Protein AF-A0A651PEF4-F1 (afdb_monomer)

Solvent-accessible surface area (backbone atoms only — not comparable to full-atom values): 4683 Å² total; per-residue (Å²): 85,79,70,50,58,60,52,50,50,51,52,49,55,52,51,53,53,53,47,13,50,49,47,8,62,76,67,75,48,54,63,67,57,14,40,47,43,49,72,67,73,25,96,51,47,82,73,56,83,68,59,82,81,72,58,56,68,35,47,90,100,45,70,59,63,71,82,75,72,85,77,76,73,78,86,130

Foldseek 3Di:
DVVVLVVLVVVVVVVLQVQLVVVCVVVVHDS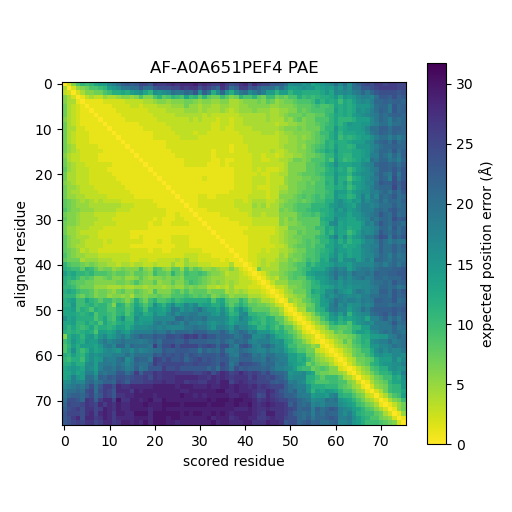VVSNCCQPPVDPCSVVPDDCVVVFDPPDVVDDRDDDPCPPVDDDD

Sequence (76 aa):
FGNSAARFEKIRSYSRMRMALFISKRKRRSREFGWSVVAYQSPNQLGLVTLSGIVVDPRPFRDWRGKPNAGGERRR

Mean predicted aligned error: 11.31 Å

pLDDT: mean 75.63, std 16.96, range [48.41, 97.88]

Structure (mmCIF, N/CA/C/O backbone):
data_AF-A0A651PEF4-F1
#
_entry.id   AF-A0A651PEF4-F1
#
loop_
_atom_site.group_PDB
_atom_site.id
_atom_site.type_symbol
_atom_site.label_atom_id
_atom_site.label_alt_id
_atom_site.label_comp_id
_atom_site.label_asym_id
_atom_site.label_entity_id
_atom_site.label_seq_id
_atom_site.pdbx_PDB_ins_code
_atom_site.Cartn_x
_atom_site.Cartn_y
_atom_site.Cartn_z
_atom_site.occupancy
_atom_site.B_iso_or_equiv
_atom_site.auth_seq_id
_atom_site.auth_comp_id
_atom_site.auth_asym_id
_atom_site.auth_atom_id
_atom_site.pdbx_PDB_model_num
ATOM 1 N N . PHE A 1 1 ? 19.046 2.083 -12.271 1.00 49.97 1 PHE A N 1
ATOM 2 C CA . PHE A 1 1 ? 17.807 2.246 -11.483 1.00 49.97 1 PHE A CA 1
ATOM 3 C C . PHE A 1 1 ? 17.838 1.605 -10.086 1.00 49.97 1 PHE A C 1
ATOM 5 O O . PHE A 1 1 ? 16.837 1.738 -9.396 1.00 49.97 1 PHE A O 1
ATOM 12 N N . GLY A 1 2 ? 18.969 1.085 -9.567 1.00 48.41 2 GLY A N 1
ATOM 13 C CA . GLY A 1 2 ? 19.079 0.679 -8.145 1.00 48.41 2 GLY A CA 1
ATOM 14 C C . GLY A 1 2 ? 18.789 1.788 -7.110 1.00 48.41 2 GLY A C 1
ATOM 15 O O . GLY A 1 2 ? 18.596 1.504 -5.938 1.00 48.41 2 GLY A O 1
ATOM 16 N N . ASN A 1 3 ? 18.689 3.048 -7.548 1.00 58.44 3 ASN A N 1
ATOM 17 C CA . ASN A 1 3 ? 18.331 4.207 -6.724 1.00 58.44 3 ASN A CA 1
ATOM 18 C C . ASN A 1 3 ? 16.826 4.577 -6.804 1.00 58.44 3 ASN A C 1
ATOM 20 O O . ASN A 1 3 ? 16.294 5.261 -5.931 1.00 58.44 3 ASN A O 1
ATOM 24 N N . SER A 1 4 ? 16.110 4.127 -7.843 1.00 66.25 4 SER A N 1
ATOM 25 C CA . SER A 1 4 ? 14.705 4.505 -8.078 1.00 66.25 4 SER A CA 1
ATOM 26 C C . SER A 1 4 ? 13.730 3.591 -7.340 1.00 66.25 4 SER A C 1
ATOM 28 O O . SER A 1 4 ? 12.734 4.082 -6.816 1.00 66.25 4 SER A O 1
ATOM 30 N N . ALA A 1 5 ? 14.035 2.293 -7.220 1.00 70.94 5 ALA A N 1
ATOM 31 C CA . ALA A 1 5 ? 13.216 1.342 -6.464 1.00 70.94 5 ALA A CA 1
ATOM 32 C C . ALA A 1 5 ? 13.036 1.770 -4.998 1.00 70.94 5 ALA A C 1
ATOM 34 O O . ALA A 1 5 ? 11.917 1.794 -4.493 1.00 70.94 5 ALA A O 1
ATOM 35 N N . ALA A 1 6 ? 14.111 2.225 -4.344 1.00 75.88 6 ALA A N 1
ATOM 36 C CA . ALA A 1 6 ? 14.051 2.747 -2.978 1.00 75.88 6 ALA A CA 1
ATOM 37 C C . ALA A 1 6 ? 13.137 3.983 -2.858 1.00 75.88 6 ALA A C 1
ATOM 39 O O . ALA A 1 6 ? 12.371 4.116 -1.902 1.00 75.88 6 ALA A O 1
ATOM 40 N N . ARG A 1 7 ? 13.174 4.883 -3.851 1.00 78.12 7 ARG A N 1
ATOM 41 C CA . ARG A 1 7 ? 12.289 6.058 -3.901 1.00 78.12 7 ARG A CA 1
ATOM 42 C C . ARG A 1 7 ? 10.832 5.656 -4.113 1.00 78.12 7 ARG A C 1
ATOM 44 O O . ARG A 1 7 ? 9.956 6.199 -3.444 1.00 78.12 7 ARG A O 1
ATOM 51 N N . PHE A 1 8 ? 10.570 4.690 -4.990 1.00 76.94 8 PHE A N 1
ATOM 52 C CA . PHE A 1 8 ? 9.221 4.177 -5.214 1.00 76.94 8 PHE A CA 1
ATOM 53 C C . PHE A 1 8 ? 8.666 3.449 -3.990 1.00 76.94 8 PHE A C 1
ATOM 55 O O . PHE A 1 8 ? 7.509 3.675 -3.640 1.00 76.94 8 PHE A O 1
ATOM 62 N N . GLU A 1 9 ? 9.482 2.670 -3.278 1.00 79.69 9 GLU A N 1
ATOM 63 C CA . GLU A 1 9 ? 9.050 2.038 -2.029 1.00 79.69 9 GLU A CA 1
ATOM 64 C C . GLU A 1 9 ? 8.729 3.088 -0.958 1.00 79.69 9 GLU A C 1
ATOM 66 O O . GLU A 1 9 ? 7.728 2.970 -0.250 1.00 79.69 9 GLU A O 1
ATOM 71 N N . LYS A 1 10 ? 9.501 4.182 -0.891 1.00 85.88 10 LYS A N 1
ATOM 72 C CA . LYS A 1 10 ? 9.203 5.309 0.003 1.00 85.88 10 LYS A CA 1
ATOM 73 C C . LYS A 1 10 ? 7.858 5.966 -0.327 1.00 85.88 10 LYS A C 1
ATOM 75 O O . LYS A 1 10 ? 7.062 6.199 0.583 1.00 85.88 10 LYS A O 1
ATOM 80 N N . ILE A 1 11 ? 7.584 6.226 -1.609 1.00 84.81 11 ILE A N 1
ATOM 81 C CA . ILE A 1 11 ? 6.293 6.769 -2.072 1.00 84.81 11 ILE A CA 1
ATOM 82 C C . ILE A 1 11 ? 5.157 5.812 -1.704 1.00 84.81 11 ILE A C 1
ATOM 84 O O . ILE A 1 11 ? 4.161 6.228 -1.115 1.00 84.81 11 ILE A O 1
ATOM 88 N N . ARG A 1 12 ? 5.323 4.517 -1.985 1.00 84.12 12 ARG A N 1
ATOM 89 C CA . ARG A 1 12 ? 4.334 3.484 -1.674 1.00 84.12 12 ARG A CA 1
ATOM 90 C C . ARG A 1 12 ? 4.042 3.399 -0.178 1.00 84.12 12 ARG A C 1
ATOM 92 O O . ARG A 1 12 ? 2.876 3.400 0.212 1.00 84.12 12 ARG A O 1
ATOM 99 N N . SER A 1 13 ? 5.076 3.353 0.658 1.00 87.75 13 SER A N 1
ATOM 100 C CA . SER A 1 13 ? 4.937 3.308 2.116 1.00 87.75 13 SER A CA 1
ATOM 101 C C . SER A 1 13 ? 4.169 4.526 2.643 1.00 87.75 13 SER A C 1
ATOM 103 O O . SER A 1 13 ? 3.214 4.382 3.412 1.00 87.75 13 SER A O 1
ATOM 105 N N . TYR A 1 14 ? 4.496 5.724 2.143 1.00 91.25 14 TYR A N 1
ATOM 106 C CA . TYR A 1 14 ? 3.790 6.951 2.506 1.00 91.25 14 TYR A CA 1
ATOM 107 C C . TYR A 1 14 ? 2.312 6.926 2.087 1.00 91.25 14 TYR A C 1
ATOM 109 O O . TYR A 1 14 ? 1.435 7.249 2.895 1.00 91.25 14 TYR A O 1
ATOM 117 N N . SER A 1 15 ? 2.012 6.475 0.866 1.00 89.81 15 SER A N 1
ATOM 118 C CA . SER A 1 15 ? 0.637 6.323 0.377 1.00 89.81 15 SER A CA 1
ATOM 119 C C . SER A 1 15 ? -0.174 5.345 1.231 1.00 89.81 15 SER A C 1
ATOM 121 O O . SER A 1 15 ? -1.288 5.673 1.646 1.00 89.81 15 SER A O 1
ATOM 123 N N . ARG A 1 16 ? 0.399 4.182 1.585 1.00 91.00 16 ARG A N 1
ATOM 124 C CA . ARG A 1 16 ? -0.252 3.190 2.463 1.00 91.00 16 ARG A CA 1
ATOM 125 C C . ARG A 1 16 ? -0.578 3.779 3.833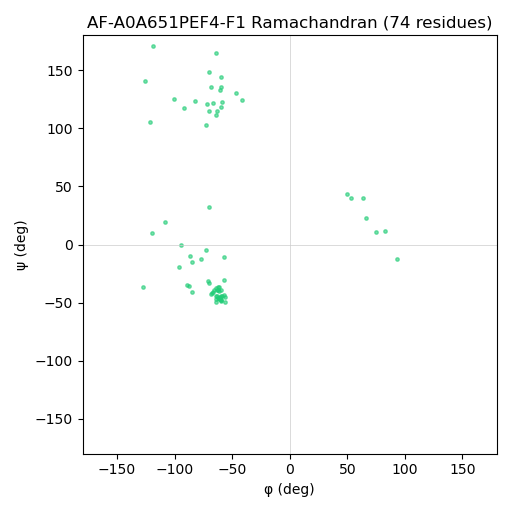 1.00 91.00 16 ARG A C 1
ATOM 127 O O . ARG A 1 16 ? -1.700 3.622 4.312 1.00 91.00 16 ARG A O 1
ATOM 134 N N . MET A 1 17 ? 0.356 4.524 4.427 1.00 94.56 17 MET A N 1
ATOM 135 C CA . MET A 1 17 ? 0.132 5.214 5.699 1.00 94.56 17 MET A CA 1
ATOM 136 C C . MET A 1 17 ? -1.010 6.239 5.607 1.00 94.56 17 MET A C 1
ATOM 138 O O . MET A 1 17 ? -1.882 6.273 6.479 1.00 94.56 17 MET A O 1
ATOM 142 N N . ARG A 1 18 ? -1.040 7.069 4.554 1.00 95.06 18 ARG A N 1
ATOM 143 C CA . ARG A 1 18 ? -2.106 8.069 4.356 1.00 95.06 18 ARG A CA 1
ATOM 144 C C . ARG A 1 18 ? -3.471 7.412 4.164 1.00 95.06 18 ARG A C 1
ATOM 146 O O . ARG A 1 18 ? -4.452 7.888 4.734 1.00 95.06 18 ARG A O 1
ATOM 153 N N . MET A 1 19 ? -3.535 6.301 3.434 1.00 93.38 19 MET A N 1
ATOM 154 C CA . MET A 1 19 ? -4.779 5.555 3.229 1.00 93.38 19 MET A C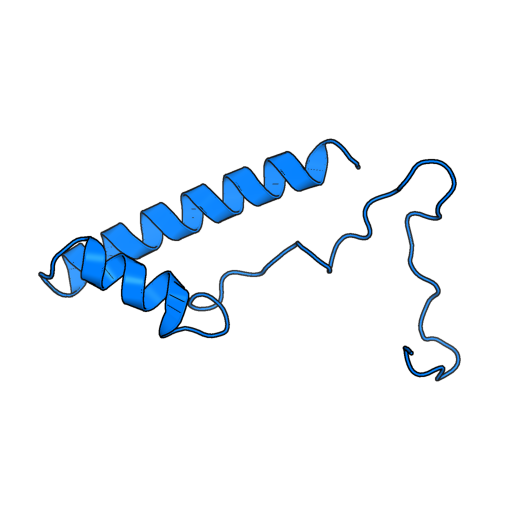A 1
ATOM 155 C C . MET A 1 19 ? -5.278 4.886 4.504 1.00 93.38 19 MET A C 1
ATOM 157 O O . MET A 1 19 ? -6.463 5.005 4.812 1.00 93.38 19 MET A O 1
ATOM 161 N N . ALA A 1 20 ? -4.393 4.268 5.290 1.00 95.00 20 ALA A N 1
ATOM 162 C CA . ALA A 1 20 ? -4.766 3.699 6.583 1.00 95.00 20 ALA A CA 1
ATOM 163 C C . ALA A 1 20 ? -5.397 4.770 7.492 1.00 95.00 20 ALA A C 1
ATOM 165 O O . ALA A 1 20 ? -6.465 4.552 8.069 1.00 95.00 20 ALA A O 1
ATOM 166 N N . LEU A 1 21 ? -4.801 5.967 7.556 1.00 97.25 21 LEU A N 1
ATOM 167 C CA . LEU A 1 21 ? -5.356 7.094 8.314 1.00 97.25 21 LEU A CA 1
ATOM 168 C C . LEU A 1 21 ? -6.706 7.569 7.762 1.00 97.25 21 LEU A C 1
ATOM 170 O O . LEU A 1 21 ? -7.632 7.807 8.538 1.00 97.25 21 LEU A O 1
ATOM 174 N N . PHE A 1 22 ? -6.836 7.691 6.440 1.00 95.62 22 PHE A N 1
ATOM 175 C CA . PHE A 1 22 ? -8.084 8.096 5.793 1.00 95.62 22 PHE A CA 1
ATOM 176 C C . PHE A 1 22 ? -9.232 7.127 6.105 1.00 95.62 22 PHE A C 1
ATOM 178 O O . PHE A 1 22 ? -10.306 7.559 6.520 1.00 95.62 22 PHE A O 1
ATOM 185 N N . ILE A 1 23 ? -8.996 5.821 5.972 1.00 95.06 23 ILE A N 1
ATOM 186 C CA . ILE A 1 23 ? -9.989 4.775 6.255 1.00 95.06 23 ILE A CA 1
ATOM 187 C C . ILE A 1 23 ? -10.394 4.801 7.725 1.00 95.06 23 ILE A C 1
ATOM 189 O O . ILE A 1 23 ? -11.588 4.782 8.025 1.00 95.06 23 ILE A O 1
ATOM 193 N N . SER A 1 24 ? -9.413 4.903 8.627 1.00 97.12 24 SER A N 1
ATOM 194 C CA . SER A 1 24 ? -9.653 4.969 10.074 1.00 97.12 24 SER A CA 1
ATOM 195 C C . SER A 1 24 ? -10.583 6.132 10.420 1.00 97.12 24 SER A C 1
ATOM 197 O O . SER A 1 24 ? -11.615 5.934 11.058 1.00 97.12 24 SER A O 1
ATOM 199 N N . LYS A 1 25 ? -10.282 7.336 9.909 1.00 97.88 25 LYS A N 1
ATOM 200 C CA . LYS A 1 25 ? -11.111 8.532 10.120 1.00 97.88 25 LYS A CA 1
ATOM 201 C C . LYS A 1 25 ? -12.496 8.394 9.489 1.00 97.88 25 LYS A C 1
ATOM 203 O O . LYS A 1 25 ? -13.493 8.657 10.155 1.00 97.88 25 LYS A O 1
ATOM 208 N N . ARG A 1 26 ? -12.577 7.931 8.237 1.00 96.81 26 ARG A N 1
ATOM 209 C CA . ARG A 1 26 ? -13.848 7.758 7.511 1.00 96.81 26 ARG A CA 1
ATOM 210 C C . ARG A 1 26 ? -14.779 6.764 8.202 1.00 96.81 26 ARG A C 1
ATOM 212 O O . ARG A 1 26 ? -15.990 6.952 8.184 1.00 96.81 26 ARG A O 1
ATOM 219 N N . LYS A 1 27 ? -14.225 5.704 8.791 1.00 96.75 27 LYS A N 1
ATOM 220 C CA . LYS A 1 27 ? -14.988 4.663 9.492 1.00 96.75 27 LYS A CA 1
ATOM 221 C C . LYS A 1 27 ? -15.108 4.905 10.998 1.00 96.75 27 LYS A C 1
ATOM 223 O O . LYS A 1 27 ? -15.747 4.097 11.659 1.00 96.75 27 LYS A O 1
ATOM 228 N N . ARG A 1 28 ? -14.529 5.993 11.530 1.00 97.19 28 ARG A N 1
ATOM 229 C CA . ARG A 1 28 ? -14.462 6.300 12.973 1.00 97.19 28 ARG A CA 1
ATOM 230 C C . ARG A 1 28 ? -13.940 5.108 13.793 1.00 97.19 28 ARG A C 1
ATOM 232 O O . ARG A 1 28 ? -14.491 4.754 14.830 1.00 97.19 28 ARG A O 1
ATOM 239 N N . ARG A 1 29 ? -12.896 4.452 13.283 1.00 96.94 29 ARG A N 1
ATOM 240 C CA . ARG A 1 29 ? -12.243 3.285 13.896 1.00 96.94 29 ARG A CA 1
ATOM 241 C C . ARG A 1 29 ? -10.782 3.591 14.218 1.00 96.94 29 ARG A C 1
ATOM 243 O O . ARG A 1 29 ? -10.250 4.627 13.816 1.00 96.94 29 ARG A O 1
ATOM 250 N N . SER A 1 30 ? -10.150 2.671 14.943 1.00 97.38 30 SER A N 1
ATOM 251 C CA . SER A 1 30 ? -8.746 2.778 15.326 1.00 97.38 30 SER A CA 1
ATOM 252 C C . SER A 1 30 ? -7.809 2.756 14.116 1.00 97.38 30 SER A C 1
ATOM 254 O O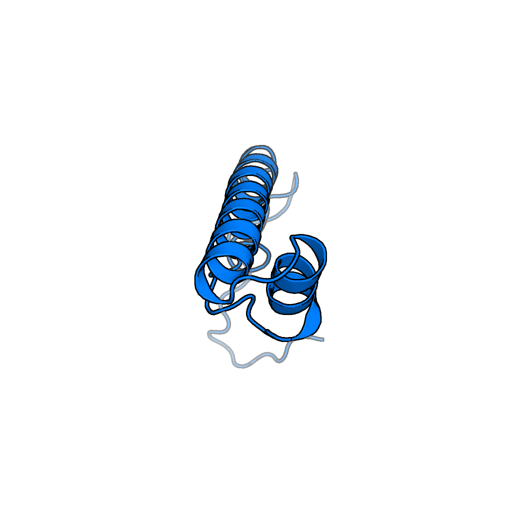 . SER A 1 30 ? -8.181 2.386 12.998 1.00 97.38 30 SER A O 1
ATOM 256 N N . ARG A 1 31 ? -6.560 3.152 14.350 1.00 95.50 31 ARG A N 1
ATOM 257 C CA . ARG A 1 31 ? -5.529 3.193 13.314 1.00 95.50 31 ARG A CA 1
ATOM 258 C C . ARG A 1 31 ? -5.090 1.787 12.895 1.00 95.50 31 ARG A C 1
ATOM 260 O O . ARG A 1 31 ? -4.782 1.587 11.721 1.00 95.50 31 ARG A O 1
ATOM 267 N N . GLU A 1 32 ? -5.120 0.814 13.811 1.00 96.19 32 GLU A N 1
ATOM 268 C CA . GLU A 1 32 ? -4.880 -0.601 13.499 1.00 96.19 32 GLU A CA 1
ATOM 269 C C . GLU A 1 32 ? -5.934 -1.135 12.526 1.00 96.19 32 GLU A C 1
ATOM 271 O O . GLU A 1 32 ? -5.589 -1.857 11.593 1.00 96.19 32 GLU A O 1
ATOM 276 N N . PHE A 1 33 ? -7.202 -0.729 12.679 1.00 95.69 33 PHE A N 1
ATOM 277 C CA . PHE A 1 33 ? -8.257 -1.096 11.733 1.00 95.69 33 PHE A CA 1
ATOM 278 C C . PHE A 1 33 ? -7.961 -0.572 10.321 1.00 95.69 33 PHE A C 1
ATOM 280 O O . PHE A 1 33 ? -8.052 -1.321 9.352 1.00 95.69 33 PHE A O 1
ATOM 287 N N . GLY A 1 34 ? -7.561 0.695 10.174 1.00 95.25 34 GLY A N 1
ATOM 288 C CA . GLY A 1 34 ? -7.181 1.224 8.860 1.00 95.25 34 GLY A CA 1
ATOM 289 C C . GLY A 1 34 ? -6.011 0.465 8.228 1.00 95.25 34 GLY A C 1
ATOM 290 O O . GLY A 1 34 ? -6.028 0.194 7.027 1.00 95.25 34 GLY A O 1
ATOM 291 N N . TRP A 1 35 ? -5.017 0.083 9.034 1.00 95.38 35 TRP A N 1
ATOM 292 C CA . TRP A 1 35 ? -3.897 -0.738 8.573 1.00 95.38 35 TRP A CA 1
ATOM 293 C C . TRP A 1 35 ? -4.314 -2.152 8.184 1.00 95.38 35 TRP A C 1
ATOM 295 O O . TRP A 1 35 ? -3.847 -2.637 7.156 1.00 95.38 35 TRP A O 1
ATOM 305 N N . SER A 1 36 ? -5.208 -2.799 8.937 1.00 95.12 36 SER A N 1
ATOM 306 C CA . SER A 1 36 ? -5.672 -4.148 8.602 1.00 95.12 36 SER A CA 1
ATOM 307 C C . SER A 1 36 ? -6.392 -4.176 7.251 1.00 95.12 36 SER A C 1
ATOM 309 O O . SER A 1 36 ? -6.189 -5.099 6.461 1.00 95.12 36 SER A O 1
ATOM 311 N N . VAL A 1 37 ? -7.151 -3.120 6.931 1.00 93.44 37 VAL A N 1
ATOM 312 C CA . VAL A 1 37 ? -7.798 -2.970 5.621 1.00 93.44 37 VAL A CA 1
ATOM 313 C C . VAL A 1 37 ? -6.765 -2.843 4.496 1.00 93.44 37 VAL A C 1
ATOM 315 O O . VAL A 1 37 ? -6.848 -3.559 3.501 1.00 93.44 37 VAL A O 1
ATOM 318 N N . VAL A 1 38 ? -5.770 -1.962 4.653 1.00 91.00 38 VAL A N 1
ATOM 319 C CA . VAL A 1 38 ? -4.742 -1.706 3.622 1.00 91.00 38 VAL A CA 1
ATOM 320 C C . VAL A 1 38 ? -3.768 -2.878 3.451 1.00 91.00 38 VAL A C 1
ATOM 322 O O . VAL A 1 38 ? -3.249 -3.086 2.355 1.00 91.00 38 VAL A O 1
ATOM 325 N N . ALA A 1 39 ? -3.457 -3.610 4.522 1.00 88.44 39 ALA A N 1
ATOM 326 C CA . ALA A 1 39 ? -2.450 -4.668 4.504 1.00 88.44 39 ALA A CA 1
ATOM 327 C C . ALA A 1 39 ? -3.011 -6.043 4.125 1.00 88.44 39 ALA A C 1
ATOM 329 O O . ALA A 1 39 ? -2.304 -6.792 3.456 1.00 88.44 39 ALA A O 1
ATOM 330 N N . TYR A 1 40 ? -4.246 -6.358 4.529 1.00 89.12 40 TYR A N 1
ATOM 331 C CA . TYR A 1 40 ? -4.765 -7.728 4.457 1.00 89.12 40 TYR A CA 1
ATOM 332 C C . TYR A 1 40 ? -6.101 -7.846 3.727 1.00 89.12 40 TYR A C 1
ATOM 334 O O . TYR A 1 40 ? -6.312 -8.813 3.005 1.00 89.12 40 TYR A O 1
ATOM 342 N N . GLN A 1 41 ? -7.003 -6.873 3.877 1.00 88.69 41 GLN A N 1
ATOM 343 C CA . GLN A 1 41 ? -8.354 -6.981 3.302 1.00 88.69 41 GLN A CA 1
ATOM 344 C C . GLN A 1 41 ? -8.434 -6.495 1.851 1.00 88.69 41 GLN A C 1
ATOM 346 O O . GLN A 1 41 ? -9.455 -6.681 1.193 1.00 88.69 41 GLN A O 1
ATOM 351 N N . SER A 1 42 ? -7.373 -5.866 1.339 1.00 80.81 42 SER A N 1
ATOM 352 C CA . SER A 1 42 ? -7.312 -5.418 -0.045 1.00 80.81 42 SER A CA 1
ATOM 353 C C . SER A 1 42 ? -6.132 -6.049 -0.792 1.00 80.81 42 SER A C 1
ATOM 355 O O . SER A 1 42 ? -4.994 -5.606 -0.610 1.00 80.81 42 SER A O 1
ATOM 357 N N . PRO A 1 43 ? -6.390 -7.037 -1.674 1.00 73.50 43 PRO A N 1
ATOM 358 C CA . PRO A 1 43 ? -5.346 -7.746 -2.420 1.00 73.50 43 PRO A CA 1
ATOM 359 C C . PRO A 1 43 ? -4.456 -6.822 -3.263 1.00 73.50 43 PRO A C 1
ATOM 361 O O . PRO A 1 43 ? -3.273 -7.085 -3.447 1.00 73.50 43 PRO A O 1
ATOM 364 N N . ASN A 1 44 ? -5.014 -5.707 -3.744 1.00 79.81 44 ASN A N 1
ATOM 365 C CA . ASN A 1 44 ? -4.323 -4.691 -4.539 1.00 79.81 44 ASN A CA 1
ATOM 366 C C . ASN A 1 44 ? -4.091 -3.379 -3.767 1.00 79.81 44 ASN A C 1
ATOM 368 O O . ASN A 1 44 ? -3.909 -2.332 -4.384 1.00 79.81 44 ASN A O 1
ATOM 372 N N . GLN A 1 45 ? -4.146 -3.409 -2.429 1.00 75.56 45 GLN A N 1
ATOM 373 C CA . GLN A 1 45 ? -3.953 -2.228 -1.574 1.00 75.56 45 GLN A CA 1
ATOM 374 C C . GLN A 1 45 ? -4.870 -1.055 -1.960 1.00 75.56 45 GLN A C 1
ATOM 376 O O . GLN A 1 45 ? -4.463 0.104 -1.944 1.00 75.56 45 GLN A O 1
ATOM 381 N N . LEU A 1 46 ? -6.118 -1.379 -2.301 1.00 83.31 46 LEU A N 1
ATOM 382 C CA . LEU A 1 46 ? -7.200 -0.490 -2.721 1.00 83.31 46 LEU A CA 1
ATOM 383 C C . LEU A 1 46 ? -6.890 0.230 -4.038 1.00 83.31 46 LEU A C 1
ATOM 385 O O . LEU A 1 46 ? -7.192 1.410 -4.203 1.00 83.31 46 LEU A O 1
ATOM 389 N N . GLY A 1 47 ? -6.277 -0.497 -4.973 1.00 76.62 47 GLY A N 1
ATOM 390 C CA . GLY A 1 47 ? -5.929 0.009 -6.299 1.00 76.62 47 GLY A CA 1
ATOM 391 C C . GLY A 1 47 ? -4.624 0.804 -6.347 1.00 76.62 47 GLY A C 1
ATOM 392 O O . GLY A 1 47 ? -4.346 1.436 -7.365 1.00 76.62 47 GLY A O 1
ATOM 393 N N . LEU A 1 48 ? -3.803 0.776 -5.288 1.00 76.31 48 LEU A N 1
ATOM 394 C CA . LEU A 1 48 ? -2.450 1.326 -5.353 1.00 76.31 48 LEU A CA 1
ATOM 395 C C . LEU A 1 48 ? -1.621 0.512 -6.354 1.00 76.31 48 LEU A C 1
ATOM 397 O O . LEU A 1 48 ? -1.282 -0.647 -6.110 1.00 76.31 48 LEU A O 1
ATOM 401 N N . VAL A 1 49 ? -1.271 1.142 -7.477 1.00 66.75 49 VAL A N 1
ATOM 402 C CA . VAL A 1 49 ? -0.374 0.557 -8.477 1.00 66.75 49 VAL A CA 1
ATOM 403 C C . VAL A 1 49 ? 0.973 0.266 -7.816 1.00 66.75 49 VAL A C 1
ATOM 405 O O . VAL A 1 49 ? 1.662 1.170 -7.338 1.00 66.75 49 VAL A O 1
ATOM 408 N N . THR A 1 50 ? 1.356 -1.009 -7.781 1.00 63.91 50 THR A N 1
ATOM 409 C CA . THR A 1 50 ? 2.699 -1.414 -7.363 1.00 63.91 50 THR A CA 1
ATOM 410 C C . THR A 1 50 ? 3.652 -1.260 -8.540 1.00 63.91 50 THR A C 1
ATOM 412 O O . THR A 1 50 ? 3.432 -1.837 -9.597 1.00 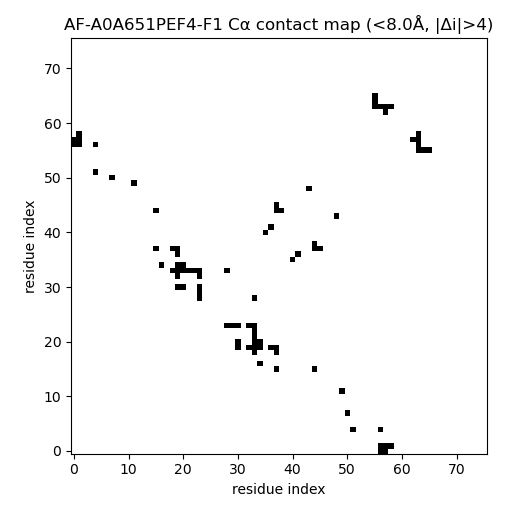63.91 50 THR A O 1
ATOM 415 N N . LEU A 1 51 ? 4.719 -0.480 -8.369 1.00 59.69 51 LEU A N 1
ATOM 416 C CA . LEU A 1 51 ? 5.778 -0.366 -9.380 1.00 59.69 51 LEU A CA 1
ATOM 417 C C . LEU A 1 51 ? 6.820 -1.487 -9.252 1.00 59.69 51 LEU A C 1
ATOM 419 O O . LEU A 1 51 ? 7.569 -1.742 -10.198 1.00 59.69 51 LEU A O 1
ATOM 423 N N . SER A 1 52 ? 6.834 -2.194 -8.117 1.00 54.41 52 SER A N 1
ATOM 424 C CA . SER A 1 52 ? 7.658 -3.386 -7.917 1.00 54.41 52 SER A CA 1
ATOM 425 C C . SER A 1 52 ? 7.216 -4.478 -8.891 1.00 54.41 52 SER A C 1
ATOM 427 O O . SER A 1 52 ? 6.079 -4.944 -8.827 1.00 54.41 52 SER A O 1
ATOM 429 N N . GLY A 1 53 ? 8.107 -4.850 -9.814 1.00 53.34 53 GLY A N 1
ATOM 430 C CA . GLY A 1 53 ? 7.853 -5.832 -10.875 1.00 53.34 53 GLY A CA 1
ATOM 431 C C . GLY A 1 53 ? 7.371 -5.251 -12.213 1.00 53.34 53 GLY A C 1
ATOM 432 O O . GLY A 1 53 ? 7.418 -5.967 -13.210 1.00 53.34 53 GLY A O 1
ATOM 433 N N . ILE A 1 54 ? 6.966 -3.972 -12.266 1.00 56.81 54 ILE A N 1
ATOM 434 C CA . ILE A 1 54 ? 6.697 -3.251 -13.530 1.00 56.81 54 ILE A CA 1
ATOM 435 C C . ILE A 1 54 ? 7.999 -2.663 -14.082 1.00 56.81 54 ILE A C 1
ATOM 437 O O . ILE A 1 54 ? 8.268 -2.733 -15.279 1.00 56.81 54 ILE A O 1
ATOM 441 N N . VAL A 1 55 ? 8.831 -2.114 -13.195 1.00 54.84 55 VAL A N 1
ATOM 442 C CA . VAL A 1 55 ? 10.172 -1.640 -13.537 1.00 54.84 55 VAL A CA 1
ATOM 443 C C . VAL A 1 55 ? 11.154 -2.785 -13.294 1.00 54.84 55 VAL A C 1
ATOM 445 O O . VAL A 1 55 ? 11.301 -3.249 -12.164 1.00 54.84 55 VAL A O 1
ATOM 448 N N . VAL A 1 56 ? 11.819 -3.258 -14.353 1.00 58.66 56 VAL A N 1
ATOM 449 C CA . VAL A 1 56 ? 12.968 -4.161 -14.212 1.00 58.66 56 VAL A CA 1
ATOM 450 C C . VAL A 1 56 ? 14.112 -3.342 -13.627 1.00 58.66 56 VAL A C 1
ATOM 452 O O . VAL A 1 56 ? 14.603 -2.405 -14.259 1.00 58.66 56 VAL A O 1
ATOM 455 N N . ASP A 1 57 ? 14.531 -3.674 -12.405 1.00 54.84 57 ASP A N 1
ATOM 456 C CA . ASP A 1 57 ? 15.744 -3.101 -11.833 1.00 54.84 57 ASP A CA 1
ATOM 457 C C . ASP A 1 57 ? 16.925 -3.451 -12.751 1.00 54.84 57 ASP A C 1
ATOM 459 O O . ASP A 1 57 ? 17.198 -4.635 -12.968 1.00 54.84 57 ASP A O 1
ATOM 463 N N . PRO A 1 58 ? 17.680 -2.469 -13.265 1.00 55.91 58 PRO A N 1
ATOM 464 C CA . PRO A 1 58 ? 18.909 -2.729 -13.969 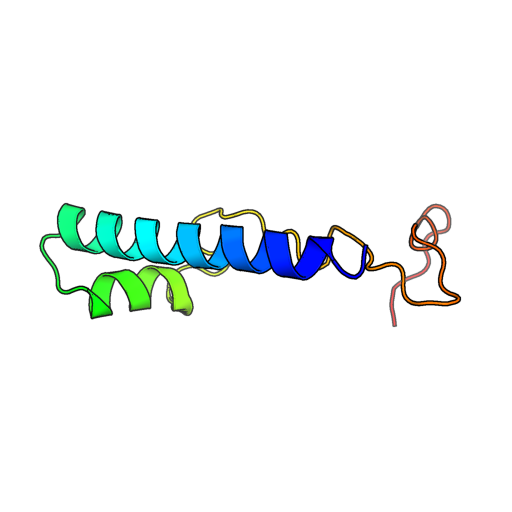1.00 55.91 58 PRO A CA 1
ATOM 465 C C . PRO A 1 58 ? 19.890 -3.131 -12.879 1.00 55.91 58 PRO A C 1
ATOM 467 O O . PRO A 1 58 ? 20.359 -2.326 -12.064 1.00 55.91 58 PRO A O 1
ATOM 470 N N . ARG A 1 59 ? 20.111 -4.433 -12.806 1.00 55.81 59 ARG A N 1
ATOM 471 C CA . ARG A 1 59 ? 21.243 -4.991 -12.090 1.00 55.81 59 ARG A CA 1
ATOM 472 C C . ARG A 1 59 ? 22.491 -4.638 -12.910 1.00 55.81 59 ARG A C 1
ATOM 474 O O . ARG A 1 59 ? 22.394 -4.575 -14.139 1.00 55.81 59 ARG A O 1
ATOM 481 N N . PRO A 1 60 ? 23.655 -4.426 -12.279 1.00 58.84 60 PRO A N 1
ATOM 482 C CA . PRO A 1 60 ? 24.916 -4.460 -13.009 1.00 58.84 60 PRO A CA 1
ATOM 483 C C . PRO A 1 60 ? 24.936 -5.710 -13.902 1.00 58.84 60 PRO A C 1
ATOM 485 O O . PRO A 1 60 ? 24.579 -6.793 -13.435 1.00 58.84 60 PRO A O 1
ATOM 488 N N . PHE A 1 61 ? 25.269 -5.542 -15.184 1.00 62.91 61 PHE A N 1
ATOM 489 C CA . PHE A 1 61 ? 25.301 -6.619 -16.185 1.00 62.91 61 PHE A CA 1
ATOM 490 C C . PHE A 1 61 ? 23.941 -7.265 -16.541 1.00 62.91 61 PHE A C 1
ATOM 492 O O . PHE A 1 61 ? 23.913 -8.396 -17.021 1.00 62.91 61 PHE A O 1
ATOM 499 N N . ARG A 1 62 ? 22.802 -6.579 -16.336 1.00 59.25 62 ARG A N 1
ATOM 500 C CA . ARG A 1 62 ? 21.499 -7.003 -16.891 1.00 59.25 62 ARG A CA 1
ATOM 501 C C . ARG A 1 62 ? 20.818 -5.906 -17.700 1.00 59.25 62 ARG A C 1
ATOM 503 O O . ARG A 1 62 ? 20.782 -4.749 -17.283 1.00 59.25 62 ARG A O 1
ATOM 510 N N . ASP A 1 63 ? 20.198 -6.315 -18.802 1.00 61.41 63 ASP A N 1
ATOM 511 C CA . ASP A 1 63 ? 19.368 -5.449 -19.634 1.00 61.41 63 ASP A CA 1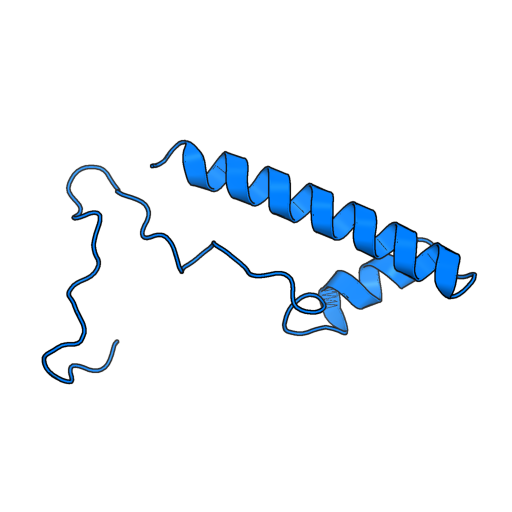
ATOM 512 C C . ASP A 1 63 ? 18.186 -4.870 -18.845 1.00 61.41 63 ASP A C 1
ATOM 514 O O . ASP A 1 63 ? 17.491 -5.560 -18.096 1.00 61.41 63 ASP A O 1
ATOM 518 N N . TRP A 1 64 ? 17.950 -3.569 -19.022 1.00 60.53 64 TRP A N 1
ATOM 519 C CA . TRP A 1 64 ? 16.883 -2.816 -18.353 1.00 60.53 64 TRP A CA 1
ATOM 520 C C . TRP A 1 64 ? 15.489 -3.066 -18.959 1.00 60.53 64 TRP A C 1
ATOM 522 O O . TRP A 1 64 ? 14.481 -2.704 -18.353 1.00 60.53 64 TRP A O 1
ATOM 532 N N . ARG A 1 65 ? 15.412 -3.699 -20.140 1.00 56.25 65 ARG A N 1
ATOM 533 C CA . ARG A 1 65 ? 14.189 -4.3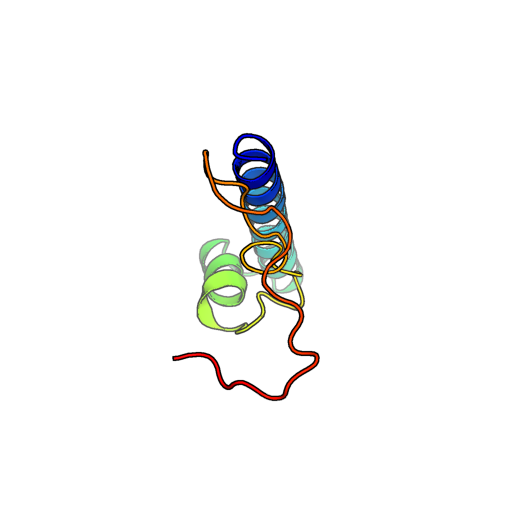15 -20.668 1.00 56.25 65 ARG A CA 1
ATOM 534 C C . ARG A 1 65 ? 14.268 -5.817 -20.432 1.00 56.25 65 ARG A C 1
ATOM 536 O O . ARG A 1 65 ? 15.197 -6.467 -20.896 1.00 56.25 65 ARG A O 1
ATOM 543 N N . GLY A 1 66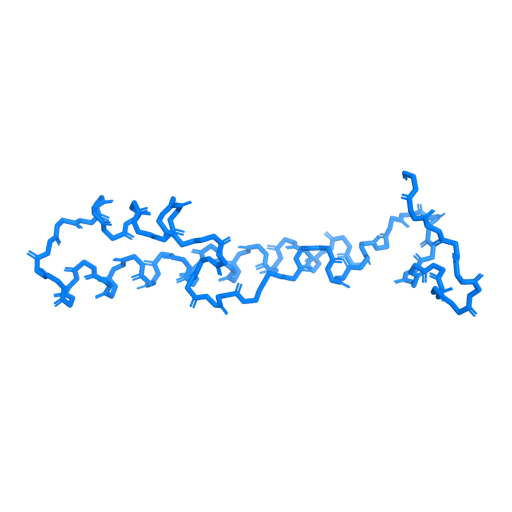 ? 13.257 -6.387 -19.777 1.00 61.88 66 GLY A N 1
ATOM 544 C CA . GLY A 1 66 ? 13.028 -7.827 -19.885 1.00 61.88 66 GLY A CA 1
ATOM 545 C C . GLY A 1 66 ? 12.783 -8.194 -21.351 1.00 61.88 66 GLY A C 1
ATOM 546 O O . GLY A 1 66 ? 12.179 -7.396 -22.074 1.00 61.88 66 GLY A O 1
ATOM 547 N N . LYS A 1 67 ? 13.254 -9.374 -21.786 1.00 62.31 67 LYS A N 1
ATOM 548 C CA . LYS A 1 67 ? 12.974 -9.922 -23.125 1.00 62.31 67 LYS A CA 1
ATOM 549 C C . LYS A 1 67 ? 11.497 -9.669 -23.473 1.00 62.31 67 LYS A C 1
ATOM 551 O O . LYS A 1 67 ? 10.632 -10.046 -22.675 1.00 62.31 67 LYS A O 1
ATOM 556 N N . PRO A 1 68 ? 11.186 -9.003 -24.599 1.00 54.41 68 PRO A N 1
ATOM 557 C CA . PRO A 1 68 ? 9.802 -8.820 -24.999 1.00 54.41 68 PRO A CA 1
ATOM 558 C C . PRO A 1 68 ? 9.170 -10.199 -25.202 1.00 54.41 68 PRO A C 1
ATOM 560 O O . PRO A 1 68 ? 9.746 -11.053 -25.872 1.00 54.41 68 PRO A O 1
ATOM 563 N N . ASN A 1 69 ? 7.973 -10.412 -24.650 1.00 54.69 69 ASN A N 1
ATOM 564 C CA . ASN A 1 69 ? 7.184 -11.641 -24.825 1.00 54.69 69 ASN A CA 1
ATOM 565 C C . ASN A 1 69 ? 6.630 -11.779 -26.264 1.00 54.69 69 ASN A C 1
ATOM 567 O O . ASN A 1 69 ? 5.537 -12.299 -26.463 1.00 54.69 69 ASN A O 1
ATOM 571 N N . ALA A 1 70 ? 7.343 -11.284 -27.276 1.00 55.78 70 ALA A N 1
ATOM 572 C CA . ALA A 1 70 ? 6.897 -11.275 -28.666 1.00 55.78 70 ALA A CA 1
ATOM 573 C C . ALA A 1 70 ? 6.914 -12.675 -29.319 1.00 55.78 70 ALA A C 1
ATOM 575 O O . ALA A 1 70 ? 6.466 -12.813 -30.449 1.00 55.78 70 ALA A O 1
ATOM 576 N N . GLY A 1 71 ? 7.404 -13.707 -28.614 1.00 57.06 71 GLY A N 1
ATOM 577 C CA . GLY A 1 71 ? 7.530 -15.082 -29.117 1.00 57.06 71 GLY A CA 1
ATOM 578 C C . GLY A 1 71 ? 6.756 -16.160 -28.345 1.00 57.06 71 GLY A C 1
ATOM 579 O O . GLY A 1 71 ? 6.996 -17.337 -28.575 1.00 57.06 71 GLY A O 1
ATOM 580 N N . GLY A 1 72 ? 5.861 -15.808 -27.412 1.00 56.72 72 GLY A N 1
ATOM 581 C CA . GLY A 1 72 ? 5.000 -16.801 -26.740 1.00 56.72 72 GLY A CA 1
ATOM 582 C C . GLY A 1 72 ? 5.663 -17.688 -25.669 1.00 56.72 72 GLY A C 1
ATOM 583 O O . GLY A 1 72 ? 5.034 -18.630 -25.190 1.00 56.72 72 GLY A O 1
ATOM 584 N N . GLU A 1 73 ? 6.895 -17.403 -25.237 1.00 55.09 73 GLU A N 1
ATOM 585 C CA . GLU A 1 73 ? 7.554 -18.179 -24.176 1.00 55.09 73 GLU A CA 1
ATOM 586 C C . GLU A 1 73 ? 6.941 -17.904 -22.788 1.00 55.09 73 GLU A C 1
ATOM 588 O O . GLU A 1 73 ? 6.929 -16.777 -22.284 1.00 55.09 73 GLU A O 1
ATOM 593 N N . ARG A 1 74 ? 6.434 -18.964 -22.143 1.00 50.75 74 ARG A N 1
ATOM 594 C CA . ARG A 1 74 ? 5.959 -18.946 -20.750 1.00 50.75 74 ARG A CA 1
ATOM 595 C C . ARG A 1 74 ? 7.139 -18.766 -19.789 1.00 50.75 74 ARG A C 1
ATOM 597 O O . ARG A 1 74 ? 8.150 -19.452 -19.906 1.00 50.75 74 ARG A O 1
ATOM 604 N N . ARG A 1 75 ? 6.972 -17.895 -18.789 1.00 57.12 75 ARG A N 1
ATOM 605 C CA . ARG A 1 75 ? 7.928 -17.736 -17.680 1.00 57.12 75 ARG A CA 1
ATOM 606 C C . ARG A 1 75 ? 7.943 -19.014 -16.825 1.00 57.12 75 ARG A C 1
ATOM 608 O O . ARG A 1 75 ? 6.884 -19.408 -16.338 1.00 57.12 75 ARG A O 1
ATOM 615 N N . ARG A 1 76 ? 9.115 -19.644 -16.686 1.00 53.06 76 ARG A N 1
ATOM 616 C CA . ARG A 1 76 ? 9.423 -20.632 -15.636 1.00 53.06 76 ARG A CA 1
ATOM 617 C C . ARG A 1 76 ? 9.902 -19.919 -14.379 1.00 53.06 76 ARG A C 1
ATOM 619 O O . ARG A 1 76 ? 10.585 -18.880 -14.535 1.00 53.06 76 ARG A O 1
#

Secondary structure (DSSP, 8-state):
-TTHHHHHHHHHHHHHHHHHHHHHHHHT--HHHHHHIIIII-TTTTT----BTTB----TTS-SS---STT-PPP-

Radius of gyration: 17.06 Å; Cα contacts (8 Å, |Δi|>4): 44; chains: 1; bounding box: 40×29×44 Å

Organism: NCBI:txid2480626